Protein AF-A0A923EXP1-F1 (afdb_monomer_lite)

Radius of gyration: 17.63 Å; chains: 1; bounding box: 34×34×60 Å

Structure (mmCIF, N/CA/C/O backbone):
data_AF-A0A923EXP1-F1
#
_entry.id   AF-A0A923EXP1-F1
#
loop_
_atom_site.group_PDB
_atom_site.id
_atom_site.type_symbol
_atom_site.label_atom_id
_atom_site.label_alt_id
_atom_site.label_comp_id
_atom_site.label_asym_id
_atom_site.label_entity_id
_atom_site.label_seq_id
_atom_site.pdbx_PDB_ins_code
_atom_site.Cartn_x
_atom_site.Cartn_y
_atom_site.Cartn_z
_atom_site.occupancy
_atom_site.B_iso_or_equiv
_atom_site.auth_seq_id
_atom_site.auth_comp_id
_atom_site.auth_asym_id
_atom_site.auth_atom_id
_atom_site.pdbx_PDB_model_num
ATOM 1 N N . MET A 1 1 ? -1.030 -22.774 3.846 1.00 43.62 1 MET A N 1
ATOM 2 C CA . MET A 1 1 ? -1.313 -21.833 2.739 1.00 43.62 1 MET A CA 1
ATOM 3 C C . MET A 1 1 ? -1.748 -20.501 3.332 1.00 43.62 1 MET A C 1
ATOM 5 O O . MET A 1 1 ? -2.917 -20.332 3.661 1.00 43.62 1 MET A O 1
ATOM 9 N N . THR A 1 2 ? -0.810 -19.586 3.574 1.00 49.72 2 THR A N 1
ATOM 10 C CA . THR A 1 2 ? -1.129 -18.243 4.079 1.00 49.72 2 THR A CA 1
ATOM 11 C C . THR A 1 2 ? -1.980 -17.538 3.024 1.00 49.72 2 THR A C 1
ATOM 13 O O . THR A 1 2 ? -1.539 -17.387 1.887 1.00 49.72 2 THR A O 1
ATOM 16 N N . ARG A 1 3 ? -3.236 -17.197 3.342 1.00 62.38 3 ARG A N 1
ATOM 17 C CA . ARG A 1 3 ? -4.103 -16.463 2.406 1.00 62.38 3 ARG A CA 1
ATOM 18 C C . ARG A 1 3 ? -3.436 -15.119 2.079 1.00 62.38 3 ARG A C 1
ATOM 20 O O . ARG A 1 3 ? -2.918 -14.470 2.981 1.00 62.38 3 ARG A O 1
ATOM 27 N N . GLY A 1 4 ? -3.423 -14.747 0.798 1.00 84.56 4 GLY A N 1
ATOM 28 C CA . GLY A 1 4 ? -2.676 -13.593 0.290 1.00 84.56 4 GLY A CA 1
ATOM 29 C C . GLY A 1 4 ? -3.095 -12.244 0.897 1.00 84.56 4 GLY A C 1
ATOM 30 O O . GLY A 1 4 ? -4.158 -12.141 1.521 1.00 84.56 4 GLY A O 1
ATOM 31 N N . PRO A 1 5 ? -2.293 -11.189 0.681 1.00 87.06 5 PRO A N 1
ATOM 32 C CA . PRO A 1 5 ? -2.429 -9.909 1.380 1.00 87.06 5 PRO A CA 1
ATOM 33 C C . PRO A 1 5 ? -3.791 -9.225 1.170 1.00 87.06 5 PRO A C 1
ATOM 35 O O . PRO A 1 5 ? -4.313 -8.613 2.098 1.00 87.06 5 PRO A O 1
ATOM 38 N N . ARG A 1 6 ? -4.454 -9.426 0.021 1.00 88.31 6 ARG A N 1
ATOM 39 C CA . ARG A 1 6 ? -5.825 -8.926 -0.226 1.00 88.31 6 ARG A CA 1
ATOM 40 C C . ARG A 1 6 ? -6.841 -9.404 0.811 1.00 88.31 6 ARG A C 1
ATOM 42 O O . ARG A 1 6 ? -7.665 -8.627 1.274 1.00 88.31 6 ARG A O 1
ATOM 49 N N . ARG A 1 7 ? -6.746 -10.658 1.253 1.00 89.56 7 ARG A N 1
ATOM 50 C CA . ARG A 1 7 ? -7.648 -11.151 2.296 1.00 89.56 7 ARG A CA 1
ATOM 51 C C . ARG A 1 7 ? -7.317 -10.562 3.668 1.00 89.56 7 ARG A C 1
ATOM 53 O O . ARG A 1 7 ? -8.209 -10.396 4.498 1.00 89.56 7 ARG A O 1
ATOM 60 N N . HIS A 1 8 ? -6.045 -10.278 3.944 1.00 89.25 8 HIS A N 1
ATOM 61 C CA . HIS A 1 8 ? -5.675 -9.608 5.191 1.00 89.25 8 HIS A CA 1
ATOM 62 C C . HIS A 1 8 ? -6.290 -8.207 5.269 1.00 89.25 8 HIS A C 1
ATOM 64 O O . HIS A 1 8 ? -6.796 -7.853 6.329 1.00 89.25 8 HIS A O 1
ATOM 70 N N . ILE A 1 9 ? -6.371 -7.486 4.144 1.00 92.69 9 ILE A N 1
ATOM 71 C CA . ILE A 1 9 ? -7.109 -6.218 4.044 1.00 92.69 9 ILE A CA 1
ATOM 72 C C . ILE A 1 9 ? -8.586 -6.403 4.405 1.00 92.69 9 ILE A C 1
ATOM 74 O O . ILE A 1 9 ? -9.078 -5.732 5.308 1.00 92.69 9 ILE A O 1
ATOM 78 N N . GLU A 1 10 ? -9.285 -7.339 3.756 1.00 92.50 10 GLU A N 1
ATOM 79 C CA . GLU A 1 10 ? -10.712 -7.596 4.014 1.00 92.50 10 GLU A CA 1
ATOM 80 C C . GLU A 1 10 ? -10.979 -7.942 5.486 1.00 92.50 10 GLU A C 1
ATOM 82 O O . GLU A 1 10 ? -11.906 -7.419 6.110 1.00 92.50 10 GLU A O 1
ATOM 87 N N . LYS A 1 11 ? -10.136 -8.805 6.069 1.00 92.06 11 LYS A N 1
ATOM 88 C CA . LYS A 1 11 ? -10.240 -9.195 7.479 1.00 92.06 11 LYS A CA 1
ATOM 89 C C . LYS A 1 11 ? -10.029 -7.993 8.403 1.00 92.06 11 LYS A C 1
ATOM 91 O O . LYS A 1 11 ? -10.818 -7.808 9.328 1.00 92.06 11 LYS A O 1
ATOM 96 N N . ALA A 1 12 ? -8.982 -7.205 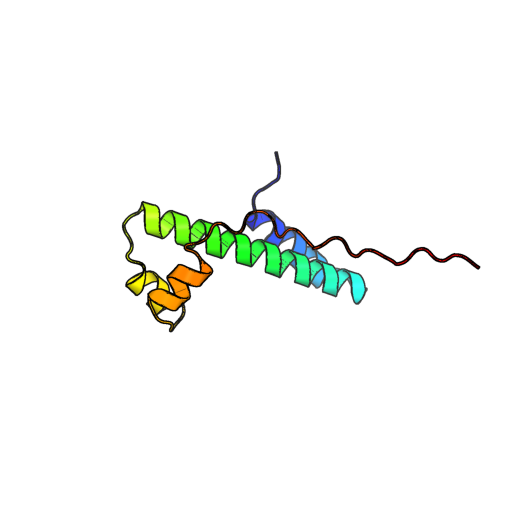8.160 1.00 91.81 12 ALA A N 1
ATOM 97 C CA . ALA A 1 12 ? -8.626 -6.050 8.975 1.00 91.81 12 ALA A CA 1
ATOM 98 C C . ALA A 1 12 ? -9.700 -4.952 8.915 1.00 91.81 12 ALA A C 1
ATOM 100 O O . ALA A 1 12 ? -10.133 -4.463 9.956 1.00 91.81 12 ALA A O 1
ATOM 101 N N . LEU A 1 13 ? -10.215 -4.636 7.723 1.00 92.44 13 LEU A N 1
ATOM 102 C CA . LEU A 1 13 ? -11.352 -3.721 7.546 1.00 92.44 13 LEU A CA 1
ATOM 103 C C . LEU A 1 13 ? -12.585 -4.192 8.325 1.00 92.44 13 LEU A C 1
ATOM 105 O O . LEU A 1 13 ? -13.240 -3.406 9.011 1.00 92.44 13 LEU A O 1
ATOM 109 N N . GLY A 1 14 ? -12.881 -5.491 8.267 1.00 91.88 14 GLY A N 1
ATOM 110 C CA . GLY A 1 14 ? -13.967 -6.076 9.042 1.00 91.88 14 GLY A CA 1
ATOM 111 C C . GLY A 1 14 ? -13.772 -5.950 10.557 1.00 91.88 14 GLY A C 1
ATOM 112 O O . GLY A 1 14 ? -14.739 -5.717 11.272 1.00 91.88 14 GLY A O 1
ATOM 113 N N . ALA A 1 15 ? -12.548 -6.110 11.060 1.00 90.12 15 ALA A N 1
ATOM 114 C CA . ALA A 1 15 ? -12.260 -5.964 12.487 1.00 90.12 15 ALA A CA 1
ATOM 115 C C . ALA A 1 15 ? -12.416 -4.507 12.957 1.00 90.12 15 ALA A C 1
ATOM 117 O O . ALA A 1 15 ? -13.106 -4.268 13.943 1.00 90.12 15 ALA A O 1
ATOM 118 N N . MET A 1 16 ? -11.880 -3.535 12.207 1.00 91.38 16 MET A N 1
ATOM 119 C CA . MET A 1 16 ? -12.006 -2.106 12.541 1.00 91.38 16 MET A CA 1
ATOM 120 C C . MET A 1 16 ? -13.458 -1.618 12.579 1.00 91.38 16 MET A C 1
ATOM 122 O O . MET A 1 16 ? -13.792 -0.748 13.369 1.00 91.38 16 MET A O 1
ATOM 126 N N . THR A 1 17 ? -14.316 -2.151 11.706 1.00 92.56 17 THR A N 1
ATOM 127 C CA . THR A 1 17 ? -15.721 -1.719 11.602 1.00 92.56 17 THR A CA 1
ATOM 128 C C . THR A 1 17 ? -16.638 -2.368 12.635 1.00 92.56 17 THR A C 1
ATOM 130 O O . THR A 1 17 ? -17.722 -1.848 12.885 1.00 92.56 17 THR A O 1
ATOM 133 N N . ARG A 1 18 ? -16.238 -3.503 13.222 1.00 93.31 18 ARG A N 1
ATOM 134 C CA . ARG A 1 18 ? -17.063 -4.268 14.172 1.00 93.31 18 ARG A CA 1
ATOM 135 C C . ARG A 1 18 ? -16.631 -4.130 15.626 1.00 93.31 18 ARG A C 1
ATOM 137 O O . ARG A 1 18 ? -17.451 -4.397 16.498 1.00 93.31 18 ARG A O 1
ATOM 144 N N . SER A 1 19 ? -15.373 -3.781 15.888 1.00 90.75 19 SER A N 1
ATOM 145 C CA . SER A 1 19 ? -14.874 -3.666 17.257 1.00 90.75 19 SER A CA 1
ATOM 146 C C . SER A 1 19 ? -15.069 -2.257 17.813 1.00 90.75 19 SER A C 1
ATOM 148 O O . SER A 1 19 ? -14.813 -1.268 17.129 1.00 90.75 19 SER A O 1
ATOM 150 N N . ALA A 1 20 ? -15.508 -2.182 19.070 1.00 91.62 20 ALA A N 1
ATOM 151 C CA . ALA A 1 20 ? -15.523 -0.956 19.865 1.00 91.62 20 ALA A CA 1
ATOM 152 C C . ALA A 1 20 ? -14.293 -0.848 20.789 1.00 91.62 20 ALA A C 1
ATOM 154 O O . ALA A 1 20 ? -14.129 0.174 21.452 1.00 91.62 20 ALA A O 1
ATOM 155 N N . ASP A 1 21 ? -13.442 -1.882 20.843 1.00 96.50 21 ASP A N 1
ATOM 156 C CA . ASP A 1 21 ? -12.200 -1.864 21.616 1.00 96.50 21 ASP A CA 1
ATOM 157 C C . ASP A 1 21 ? -11.124 -1.058 20.857 1.00 96.50 21 ASP A C 1
ATOM 159 O O . ASP A 1 21 ? -10.718 -1.451 19.755 1.00 96.50 21 ASP A O 1
ATOM 163 N N . PRO A 1 22 ? -10.616 0.054 21.425 1.00 95.12 22 PRO A N 1
ATOM 164 C CA . PRO A 1 22 ? -9.594 0.875 20.781 1.00 95.12 22 PRO A CA 1
ATOM 165 C C . PRO A 1 22 ? -8.311 0.116 20.409 1.00 95.12 22 PRO A C 1
ATOM 167 O O . PRO A 1 22 ? -7.690 0.435 19.392 1.00 95.12 22 PRO A O 1
ATOM 170 N N . LEU A 1 23 ? -7.896 -0.878 21.203 1.00 96.44 23 LEU A N 1
ATOM 171 C CA . LEU A 1 23 ? -6.681 -1.651 20.931 1.00 96.44 23 LEU A CA 1
ATOM 172 C C . LEU A 1 23 ? -6.885 -2.645 19.788 1.00 96.44 23 LEU A C 1
ATOM 174 O O . LEU A 1 23 ? -5.989 -2.803 18.955 1.00 96.44 23 LEU A O 1
ATOM 178 N N . GLU A 1 24 ? -8.062 -3.263 19.692 1.00 95.44 24 GLU A N 1
ATOM 179 C CA . GLU A 1 24 ? -8.398 -4.129 18.558 1.00 95.44 24 GLU A CA 1
ATOM 180 C C . GLU A 1 24 ? -8.506 -3.334 17.253 1.00 95.44 24 GLU A C 1
ATOM 182 O O . GLU A 1 24 ? -8.006 -3.774 16.213 1.00 95.44 24 GLU A O 1
ATOM 187 N N . VAL A 1 25 ? -9.104 -2.138 17.299 1.00 95.81 25 VAL A N 1
ATOM 188 C CA . VAL A 1 25 ? -9.167 -1.230 16.144 1.00 95.81 25 VAL A CA 1
ATOM 189 C C . VAL A 1 25 ? -7.758 -0.825 15.704 1.00 95.81 25 VAL A C 1
ATOM 191 O O . VAL A 1 25 ? -7.456 -0.852 14.507 1.00 95.81 25 VAL A O 1
ATOM 194 N N . LEU A 1 26 ? -6.871 -0.499 16.650 1.00 96.44 26 LEU A N 1
ATOM 195 C CA . LEU A 1 26 ? -5.491 -0.124 16.346 1.00 96.44 26 LEU A CA 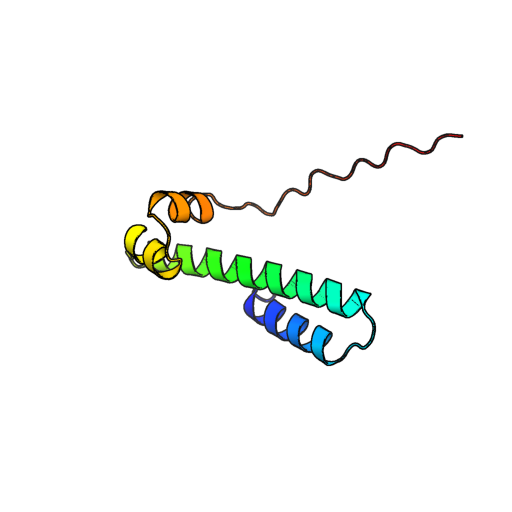1
ATOM 196 C C . LEU A 1 26 ? -4.687 -1.285 15.743 1.00 96.44 26 LEU A C 1
ATOM 198 O O . LEU A 1 26 ? -3.960 -1.086 14.765 1.00 96.44 26 LEU A O 1
ATOM 202 N N . ASP A 1 27 ? -4.817 -2.499 16.283 1.00 95.44 27 ASP A N 1
ATOM 203 C CA . ASP A 1 27 ? -4.133 -3.666 15.724 1.00 95.44 27 ASP A CA 1
ATOM 204 C C . ASP A 1 27 ? -4.670 -4.023 14.330 1.00 95.44 27 ASP A C 1
ATOM 206 O O . ASP A 1 27 ? -3.892 -4.304 13.415 1.00 95.44 27 ASP A O 1
ATOM 210 N N . ALA A 1 28 ? -5.981 -3.912 14.112 1.00 95.12 28 ALA A N 1
ATOM 211 C CA . ALA A 1 28 ? -6.571 -4.091 12.793 1.00 95.12 28 ALA A CA 1
ATOM 212 C C . ALA A 1 28 ? -6.069 -3.035 11.788 1.00 95.12 28 ALA A C 1
ATOM 214 O O . ALA A 1 28 ? -5.689 -3.386 10.669 1.00 95.12 28 ALA A O 1
ATOM 215 N N . ALA A 1 29 ? -5.964 -1.763 12.184 1.00 95.69 29 ALA A N 1
ATOM 216 C CA . ALA A 1 29 ? -5.384 -0.713 11.344 1.00 95.69 29 ALA A CA 1
ATOM 217 C C . ALA A 1 29 ? -3.907 -0.991 11.000 1.00 95.69 29 ALA A C 1
ATOM 219 O O . ALA A 1 29 ? -3.478 -0.791 9.859 1.00 95.69 29 ALA A O 1
ATOM 220 N N . ARG A 1 30 ? -3.125 -1.508 11.960 1.00 95.88 30 ARG A N 1
ATOM 221 C CA . ARG A 1 30 ? -1.739 -1.946 11.731 1.00 95.88 30 ARG A CA 1
ATOM 222 C C . ARG A 1 30 ? -1.673 -3.080 10.705 1.00 95.88 30 ARG A C 1
ATOM 224 O O . ARG A 1 30 ? -0.881 -2.988 9.770 1.00 95.88 30 ARG A O 1
ATOM 231 N N . GLN A 1 31 ? -2.507 -4.111 10.851 1.00 94.31 31 GLN A N 1
ATOM 232 C CA . GLN A 1 31 ? -2.572 -5.238 9.912 1.00 94.31 31 GLN A CA 1
ATOM 233 C C . GLN A 1 31 ? -2.996 -4.795 8.504 1.00 94.31 31 GLN A C 1
ATOM 235 O O . GLN A 1 31 ? -2.437 -5.274 7.517 1.00 94.31 31 GLN A O 1
ATOM 240 N N . LEU A 1 32 ? -3.949 -3.861 8.399 1.00 94.81 32 LEU A N 1
ATOM 241 C CA . LEU A 1 32 ? -4.366 -3.277 7.124 1.00 94.81 32 LEU A CA 1
ATOM 242 C C . LEU A 1 32 ? -3.195 -2.580 6.421 1.00 94.81 32 LEU A C 1
ATOM 244 O O . LEU A 1 32 ? -2.958 -2.835 5.241 1.00 94.81 32 LEU A O 1
ATOM 248 N N . ARG A 1 33 ? -2.451 -1.732 7.144 1.00 94.94 33 ARG A N 1
ATOM 249 C CA . ARG A 1 33 ? -1.280 -1.031 6.598 1.00 94.94 33 ARG A CA 1
ATOM 250 C C . ARG A 1 33 ? -0.228 -2.015 6.085 1.00 94.94 33 ARG A C 1
ATOM 252 O O . ARG A 1 33 ? 0.214 -1.881 4.951 1.00 94.94 33 ARG A O 1
ATOM 259 N N . GLU A 1 34 ? 0.122 -3.025 6.879 1.00 92.44 34 GLU A N 1
ATOM 260 C CA . GLU A 1 34 ? 1.121 -4.036 6.499 1.00 92.44 34 GLU A CA 1
ATOM 261 C C . GLU A 1 34 ? 0.690 -4.837 5.257 1.00 92.44 34 GLU A C 1
ATOM 263 O O . GLU A 1 34 ? 1.496 -5.108 4.367 1.00 92.44 34 GLU A O 1
ATOM 268 N N . ALA A 1 35 ? -0.596 -5.184 5.156 1.00 91.88 35 ALA A N 1
ATOM 269 C CA . ALA A 1 35 ? -1.130 -5.870 3.985 1.00 91.88 35 ALA A CA 1
ATOM 270 C C . ALA A 1 35 ? -1.144 -4.975 2.734 1.00 91.88 35 ALA A C 1
ATOM 272 O O . ALA A 1 35 ? -0.858 -5.457 1.638 1.00 91.88 35 ALA A O 1
ATOM 273 N N . ALA A 1 36 ? -1.449 -3.684 2.886 1.00 92.44 36 ALA A N 1
ATOM 274 C CA . ALA A 1 36 ? -1.399 -2.719 1.793 1.00 92.44 36 ALA A CA 1
ATOM 275 C C . ALA A 1 36 ? 0.036 -2.511 1.283 1.00 92.44 36 ALA A C 1
ATOM 277 O O . ALA A 1 36 ? 0.257 -2.589 0.077 1.00 92.44 36 ALA A O 1
ATOM 278 N N . GLU A 1 37 ? 1.013 -2.346 2.181 1.00 91.25 37 GLU A N 1
ATOM 279 C CA . GLU A 1 37 ? 2.441 -2.245 1.837 1.00 91.25 37 GLU A CA 1
ATOM 280 C C . GLU A 1 37 ? 2.921 -3.470 1.039 1.00 91.25 37 GLU A C 1
ATOM 282 O O . GLU A 1 37 ? 3.635 -3.333 0.043 1.00 91.25 37 GLU A O 1
ATOM 287 N N . GLN A 1 38 ? 2.479 -4.672 1.427 1.00 90.75 38 GLN A N 1
ATOM 288 C CA . GLN A 1 38 ? 2.794 -5.901 0.697 1.00 90.75 38 GLN A CA 1
ATOM 289 C C . GLN A 1 38 ? 2.202 -5.898 -0.721 1.00 90.75 38 GLN A C 1
ATOM 291 O O . GLN A 1 38 ? 2.898 -6.250 -1.673 1.00 90.75 38 GLN A O 1
ATOM 296 N N . ILE A 1 39 ? 0.943 -5.471 -0.885 1.00 93.38 39 ILE A N 1
ATOM 297 C CA . ILE A 1 39 ? 0.316 -5.349 -2.211 1.00 93.38 39 ILE A CA 1
ATOM 298 C C . ILE A 1 39 ? 1.040 -4.313 -3.065 1.00 93.38 39 ILE A C 1
ATOM 300 O O . ILE A 1 39 ? 1.237 -4.561 -4.253 1.00 93.38 39 ILE A O 1
ATOM 304 N N . GLU A 1 40 ? 1.437 -3.169 -2.502 1.00 93.19 40 GLU A N 1
ATOM 305 C CA . GLU A 1 40 ? 2.209 -2.163 -3.238 1.00 93.19 40 GLU A CA 1
ATOM 306 C C . GLU A 1 40 ? 3.520 -2.750 -3.761 1.00 93.19 40 GLU A C 1
ATOM 308 O O . GLU A 1 40 ? 3.860 -2.562 -4.930 1.00 93.19 40 GLU A O 1
ATOM 313 N N . TRP A 1 41 ? 4.238 -3.495 -2.917 1.00 91.31 41 TRP A N 1
ATOM 314 C CA . TRP A 1 41 ? 5.499 -4.116 -3.303 1.00 91.31 41 TRP A CA 1
ATOM 315 C C . TRP A 1 41 ? 5.317 -5.179 -4.392 1.00 91.31 41 TRP A C 1
ATOM 317 O O . TRP A 1 41 ? 6.019 -5.148 -5.406 1.00 91.31 41 TRP A O 1
ATOM 327 N N . GLU A 1 42 ? 4.347 -6.082 -4.223 1.00 92.00 42 GLU A N 1
ATOM 328 C CA . GLU A 1 42 ? 3.999 -7.097 -5.225 1.00 92.00 42 GLU A CA 1
ATOM 329 C C . GLU A 1 42 ? 3.585 -6.446 -6.550 1.00 92.00 42 GLU A C 1
ATOM 331 O O . GLU A 1 42 ? 4.100 -6.808 -7.603 1.00 92.00 42 GLU A O 1
ATOM 336 N N . SER A 1 43 ? 2.751 -5.406 -6.500 1.00 93.50 43 SER A N 1
ATOM 337 C CA . SER A 1 43 ? 2.289 -4.683 -7.690 1.00 93.50 43 SER A CA 1
ATOM 338 C C . SER A 1 43 ? 3.430 -3.953 -8.402 1.00 93.50 43 SER A C 1
ATOM 340 O O . SER A 1 43 ? 3.498 -3.960 -9.631 1.00 93.50 43 SER A O 1
ATOM 342 N N . ALA A 1 44 ? 4.359 -3.340 -7.658 1.00 92.50 44 A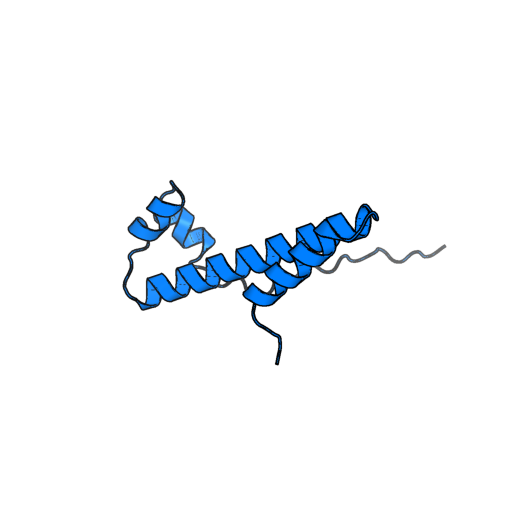LA A N 1
ATOM 343 C CA . ALA A 1 44 ? 5.545 -2.713 -8.235 1.00 92.50 44 ALA A CA 1
ATOM 344 C C . ALA A 1 44 ? 6.444 -3.756 -8.914 1.00 92.50 44 ALA A C 1
ATOM 346 O O . ALA A 1 44 ? 6.926 -3.526 -10.025 1.00 92.50 44 ALA A O 1
ATOM 347 N N . ARG A 1 45 ? 6.638 -4.921 -8.284 1.00 91.94 45 ARG A N 1
ATOM 348 C CA . ARG A 1 45 ? 7.378 -6.047 -8.864 1.00 91.94 45 ARG A CA 1
ATOM 349 C C . ARG A 1 45 ? 6.704 -6.569 -10.136 1.00 91.94 45 ARG A C 1
ATOM 351 O O . ARG A 1 45 ? 7.395 -6.743 -11.139 1.00 91.94 45 ARG A O 1
ATOM 358 N N . ASP A 1 46 ? 5.392 -6.769 -10.122 1.00 93.31 46 ASP A N 1
ATOM 359 C CA . ASP A 1 46 ? 4.631 -7.247 -11.281 1.00 93.31 46 ASP A CA 1
ATOM 360 C C . ASP A 1 46 ? 4.677 -6.234 -12.432 1.00 93.31 46 ASP A C 1
ATOM 362 O O . ASP A 1 46 ? 4.940 -6.599 -13.578 1.00 93.31 46 ASP A O 1
ATOM 366 N N . ALA A 1 47 ? 4.550 -4.937 -12.133 1.00 94.50 47 ALA A N 1
ATOM 367 C CA . ALA A 1 47 ? 4.723 -3.873 -13.119 1.00 94.50 47 ALA A CA 1
ATOM 368 C C . ALA A 1 47 ? 6.133 -3.896 -13.735 1.00 94.50 47 ALA A C 1
ATOM 370 O O . ALA A 1 47 ? 6.289 -3.752 -14.950 1.00 94.50 47 ALA A O 1
ATOM 371 N N . ARG A 1 48 ? 7.174 -4.123 -12.920 1.00 94.00 48 ARG A N 1
ATOM 372 C CA . ARG A 1 48 ? 8.550 -4.275 -13.417 1.00 94.00 48 ARG A CA 1
ATOM 373 C C . ARG A 1 48 ? 8.709 -5.508 -14.303 1.00 94.00 48 ARG A C 1
ATOM 375 O O . ARG A 1 48 ? 9.372 -5.394 -15.334 1.00 94.00 48 ARG A O 1
ATOM 382 N N . ALA A 1 49 ? 8.100 -6.636 -13.940 1.00 92.62 49 ALA A N 1
ATOM 383 C CA . ALA A 1 49 ? 8.101 -7.857 -14.746 1.00 92.62 49 ALA A CA 1
ATOM 384 C C . ALA A 1 49 ? 7.372 -7.667 -16.089 1.00 92.62 49 ALA A C 1
ATOM 386 O O . ALA A 1 49 ? 7.817 -8.189 -17.106 1.00 92.62 49 ALA A O 1
ATOM 387 N N . ALA A 1 50 ? 6.323 -6.842 -16.119 1.00 96.38 50 ALA A N 1
ATOM 388 C CA . ALA A 1 5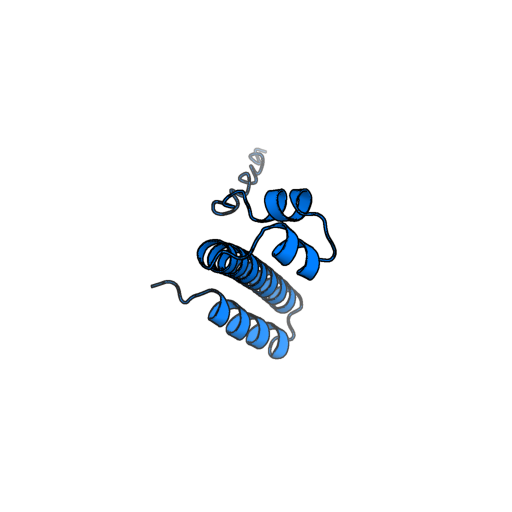0 ? 5.609 -6.443 -17.332 1.00 96.38 50 ALA A CA 1
ATOM 389 C C . ALA A 1 50 ? 6.332 -5.359 -18.168 1.00 96.38 50 ALA A C 1
ATOM 391 O O . ALA A 1 50 ? 5.779 -4.854 -19.142 1.00 96.38 50 ALA A O 1
ATOM 392 N N . GLY A 1 51 ? 7.554 -4.960 -17.795 1.00 96.25 51 GLY A N 1
ATOM 393 C CA . GLY A 1 51 ? 8.360 -3.988 -18.542 1.00 96.25 51 GLY A CA 1
ATOM 394 C C . GLY A 1 51 ? 8.097 -2.513 -18.209 1.00 96.25 51 GLY A C 1
ATOM 395 O O . GLY A 1 51 ? 8.737 -1.634 -18.789 1.00 96.25 51 GLY A O 1
ATOM 396 N N . VAL A 1 52 ? 7.226 -2.197 -17.244 1.00 96.31 52 VAL A N 1
ATOM 397 C CA . VAL A 1 52 ? 6.959 -0.808 -16.828 1.00 96.31 52 VAL A CA 1
ATOM 398 C C . VAL A 1 52 ? 8.212 -0.203 -16.207 1.00 96.31 52 VAL A C 1
ATOM 400 O O . VAL A 1 52 ? 8.783 -0.762 -15.274 1.00 96.31 52 VAL A O 1
ATOM 403 N N . THR A 1 53 ? 8.660 0.955 -16.692 1.00 95.00 53 THR A N 1
ATOM 404 C CA . THR A 1 53 ? 9.891 1.590 -16.197 1.00 95.00 53 THR A CA 1
ATOM 405 C C . THR A 1 53 ? 9.727 2.148 -14.783 1.00 95.00 53 THR A C 1
ATOM 407 O O . THR A 1 53 ? 8.657 2.617 -14.399 1.00 95.00 53 THR A O 1
ATOM 410 N N . TRP A 1 54 ? 10.824 2.184 -14.019 1.00 91.88 54 TRP A N 1
ATOM 411 C CA . TRP A 1 54 ? 10.843 2.814 -12.694 1.00 91.88 54 TRP A CA 1
ATOM 412 C C . TRP A 1 54 ? 10.362 4.268 -12.714 1.00 91.88 54 TRP A C 1
ATOM 414 O O . TRP A 1 54 ? 9.683 4.690 -11.790 1.00 91.88 54 TRP A O 1
ATOM 424 N N . SER A 1 55 ? 10.651 5.027 -13.774 1.00 94.31 55 SER A N 1
ATOM 425 C CA . SER A 1 55 ? 10.155 6.401 -13.908 1.00 94.31 55 SER A CA 1
ATOM 426 C C . SER A 1 55 ? 8.626 6.461 -13.971 1.00 94.31 55 SER A C 1
ATOM 428 O O . SER A 1 55 ? 8.027 7.328 -13.345 1.00 94.31 55 SER A O 1
ATOM 430 N N . ARG A 1 56 ? 7.983 5.520 -14.678 1.00 96.00 56 ARG A N 1
ATOM 431 C CA . ARG A 1 56 ? 6.518 5.465 -14.781 1.00 96.00 56 ARG A CA 1
ATOM 432 C C . ARG A 1 56 ? 5.860 5.013 -13.478 1.00 96.00 56 ARG A C 1
ATOM 434 O O . ARG A 1 56 ? 4.807 5.533 -13.137 1.00 96.00 56 ARG A O 1
ATOM 441 N N . ILE A 1 57 ? 6.500 4.112 -12.731 1.00 94.50 57 ILE A N 1
ATOM 442 C CA . ILE A 1 57 ? 6.054 3.755 -11.374 1.00 94.50 57 ILE A CA 1
ATOM 443 C C . ILE A 1 57 ? 6.214 4.964 -10.440 1.00 94.50 57 ILE A C 1
ATOM 445 O O . ILE A 1 57 ? 5.283 5.306 -9.726 1.00 94.50 57 ILE A O 1
ATOM 449 N N . GLY A 1 58 ? 7.353 5.664 -10.484 1.00 93.38 58 GLY A N 1
ATOM 450 C CA . GLY A 1 58 ? 7.607 6.857 -9.665 1.00 93.38 58 GLY A CA 1
ATOM 451 C C . GLY A 1 58 ? 6.595 7.979 -9.897 1.00 93.38 58 GLY A C 1
ATOM 452 O O . GLY A 1 58 ? 6.169 8.618 -8.938 1.00 93.38 58 GLY A O 1
ATOM 453 N N . ALA A 1 59 ? 6.129 8.145 -11.139 1.00 95.88 59 ALA A N 1
ATOM 454 C CA . ALA A 1 59 ? 5.076 9.099 -11.477 1.00 95.88 59 ALA A CA 1
ATOM 455 C C . ALA A 1 59 ? 3.753 8.836 -10.729 1.00 95.88 59 ALA A C 1
ATOM 457 O O . ALA A 1 59 ? 3.099 9.797 -10.337 1.00 95.88 59 ALA A O 1
ATOM 458 N N . LEU A 1 60 ? 3.387 7.572 -10.455 1.00 94.50 60 LEU A N 1
ATOM 459 C CA . LEU A 1 60 ? 2.194 7.237 -9.654 1.00 94.50 60 LEU A CA 1
ATOM 460 C C . LEU A 1 60 ? 2.304 7.736 -8.207 1.00 94.50 60 LEU A C 1
ATOM 462 O O . LEU A 1 60 ? 1.304 8.076 -7.587 1.00 94.50 60 LEU A O 1
ATOM 466 N N . TYR A 1 61 ? 3.528 7.788 -7.685 1.00 90.88 61 TYR A N 1
ATOM 467 C CA . TYR A 1 61 ? 3.836 8.226 -6.326 1.00 90.88 61 TYR A CA 1
ATOM 468 C C . TYR A 1 61 ? 4.214 9.711 -6.244 1.00 90.88 61 TYR A C 1
ATOM 470 O O . TYR A 1 61 ? 4.599 10.175 -5.172 1.00 90.88 61 TYR A O 1
ATOM 478 N N . GLY A 1 62 ? 4.177 10.446 -7.363 1.00 93.75 62 GLY A N 1
ATOM 479 C CA . GLY A 1 62 ? 4.648 11.833 -7.419 1.00 93.75 62 GLY A CA 1
ATOM 480 C C . GLY A 1 62 ? 6.124 11.984 -7.030 1.00 93.75 62 GLY A C 1
ATOM 481 O O . GLY A 1 62 ? 6.519 13.013 -6.489 1.00 93.75 62 GLY A O 1
ATOM 482 N N . THR A 1 63 ? 6.942 10.950 -7.249 1.00 93.06 63 THR A N 1
ATOM 483 C CA . THR A 1 63 ? 8.340 10.904 -6.804 1.00 93.06 63 THR A CA 1
ATOM 484 C C . THR A 1 63 ? 9.300 10.531 -7.931 1.00 93.06 63 THR A C 1
ATOM 486 O O . THR A 1 63 ? 8.907 10.134 -9.030 1.00 93.06 63 THR A O 1
ATOM 489 N N . SER A 1 64 ? 10.599 10.665 -7.668 1.00 90.69 64 SER A N 1
ATOM 490 C CA . SER A 1 64 ? 11.637 10.374 -8.653 1.00 90.69 64 SER A CA 1
ATOM 491 C C . SER A 1 64 ? 11.846 8.869 -8.858 1.00 90.69 64 SER A C 1
ATOM 493 O O . SER A 1 64 ? 11.574 8.043 -7.983 1.00 90.69 64 SER A O 1
ATOM 495 N N . LYS A 1 65 ? 12.439 8.511 -10.007 1.00 90.62 65 LYS A N 1
ATOM 496 C CA . LYS A 1 65 ? 12.905 7.146 -10.309 1.00 90.62 65 LYS A CA 1
ATOM 497 C C . LYS A 1 65 ? 13.764 6.561 -9.178 1.00 90.62 65 LYS A C 1
ATOM 499 O O . LYS A 1 65 ? 1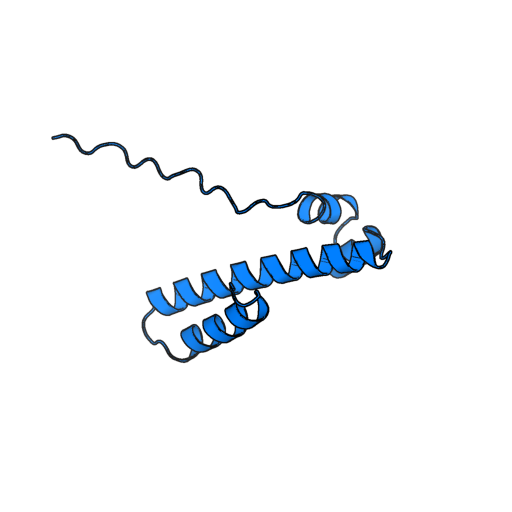3.604 5.396 -8.832 1.00 90.62 65 LYS A O 1
ATOM 504 N N . GLN A 1 66 ? 14.692 7.349 -8.636 1.00 90.62 66 GLN A N 1
ATOM 505 C CA . GLN A 1 66 ? 15.628 6.876 -7.614 1.00 90.62 66 GLN A CA 1
ATOM 506 C C . GLN A 1 66 ? 14.912 6.608 -6.286 1.00 90.62 66 GLN A C 1
ATOM 508 O O . GLN A 1 66 ? 15.150 5.575 -5.671 1.00 90.62 66 GLN A O 1
ATOM 513 N N . ALA A 1 67 ? 13.978 7.478 -5.889 1.00 89.31 67 ALA A N 1
ATOM 514 C CA . ALA A 1 67 ? 13.193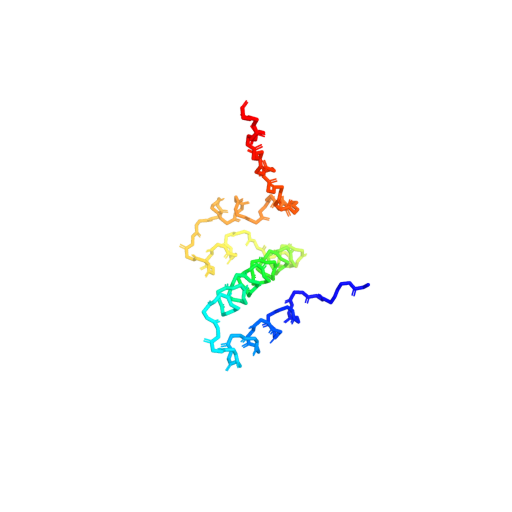 7.303 -4.668 1.00 89.31 67 ALA A CA 1
ATOM 515 C C . ALA A 1 67 ? 12.304 6.048 -4.728 1.00 89.31 67 ALA A C 1
ATOM 517 O O . ALA A 1 67 ? 12.285 5.244 -3.796 1.00 89.31 67 ALA A O 1
ATOM 518 N N . VAL A 1 68 ? 11.621 5.819 -5.854 1.00 91.19 68 VAL A N 1
ATOM 519 C CA . VAL A 1 68 ? 10.781 4.622 -6.028 1.00 91.19 68 VAL A CA 1
ATOM 520 C C . VAL A 1 68 ? 11.618 3.345 -6.155 1.00 91.19 68 VAL A C 1
ATOM 522 O O . VAL A 1 68 ? 11.254 2.307 -5.606 1.00 91.19 68 VAL A O 1
ATOM 525 N N . GLN A 1 69 ? 12.784 3.419 -6.805 1.00 89.12 69 GLN A N 1
ATOM 526 C CA . GLN A 1 69 ? 13.725 2.304 -6.883 1.00 89.12 69 GLN A CA 1
ATOM 527 C C . GLN A 1 69 ? 14.343 1.989 -5.513 1.00 89.12 69 GLN A C 1
ATOM 529 O O . GLN A 1 69 ? 14.565 0.824 -5.205 1.00 89.12 69 GLN A O 1
ATOM 534 N N . GLN A 1 70 ? 14.584 2.985 -4.662 1.00 90.00 70 GLN A N 1
ATOM 535 C CA . GLN A 1 70 ? 15.012 2.756 -3.284 1.00 90.00 70 GLN A CA 1
ATOM 536 C C . GLN A 1 70 ? 13.908 2.074 -2.463 1.00 90.00 70 GLN A C 1
ATOM 538 O O . GLN A 1 70 ? 14.209 1.151 -1.708 1.00 90.00 70 GLN A O 1
ATOM 543 N N . ARG A 1 71 ? 12.647 2.494 -2.642 1.00 87.94 71 ARG A N 1
ATOM 544 C CA . ARG A 1 71 ? 11.481 1.953 -1.926 1.00 87.94 71 ARG A CA 1
ATOM 545 C C . ARG A 1 71 ? 11.141 0.513 -2.321 1.00 87.94 71 ARG A C 1
ATOM 547 O O . ARG A 1 71 ? 10.886 -0.301 -1.445 1.00 87.94 71 ARG A O 1
ATOM 554 N N . PHE A 1 72 ? 11.139 0.196 -3.617 1.00 87.75 72 PHE A N 1
ATOM 555 C CA . PHE A 1 72 ? 10.666 -1.104 -4.125 1.00 87.75 72 PHE A CA 1
ATOM 556 C C . PHE A 1 72 ? 11.759 -1.982 -4.743 1.00 87.75 72 PHE A C 1
ATOM 558 O O . PHE A 1 72 ? 11.561 -3.180 -4.927 1.00 87.75 72 PHE A O 1
ATOM 565 N N . GLY A 1 73 ? 12.912 -1.412 -5.094 1.00 75.50 73 GLY A N 1
ATOM 566 C CA . GLY A 1 73 ? 14.008 -2.129 -5.753 1.00 75.50 73 GLY A CA 1
ATOM 567 C C . GLY A 1 73 ? 14.884 -2.952 -4.807 1.00 75.50 73 GLY A C 1
ATOM 568 O O . GLY A 1 73 ? 15.696 -3.744 -5.278 1.00 75.50 73 GLY A O 1
ATOM 569 N N . ARG A 1 74 ? 14.724 -2.803 -3.489 1.00 74.38 74 ARG A N 1
ATOM 570 C CA . ARG A 1 74 ? 15.266 -3.739 -2.497 1.00 74.38 74 ARG A CA 1
ATOM 571 C C . ARG A 1 74 ? 14.127 -4.662 -2.080 1.00 74.38 74 ARG A C 1
ATOM 573 O O . ARG A 1 74 ? 13.042 -4.164 -1.800 1.00 74.38 74 ARG A O 1
ATOM 580 N N . LEU A 1 75 ? 14.343 -5.981 -2.047 1.00 54.62 75 LEU A N 1
ATOM 581 C CA . LEU A 1 75 ? 13.411 -6.867 -1.344 1.00 54.62 75 LEU A CA 1
ATOM 582 C C . LEU A 1 75 ? 13.358 -6.389 0.116 1.00 54.62 75 LEU A C 1
ATOM 584 O O . LEU A 1 75 ? 14.394 -6.459 0.784 1.00 54.62 75 LEU A O 1
ATOM 588 N N . PRO A 1 76 ? 12.207 -5.961 0.656 1.00 53.38 76 PRO A N 1
ATOM 589 C CA . PRO A 1 76 ? 12.004 -6.099 2.075 1.00 53.38 76 PRO A CA 1
ATOM 590 C C . PRO A 1 76 ? 11.841 -7.605 2.292 1.00 53.38 76 PRO A C 1
ATOM 592 O O . PRO A 1 76 ? 10.764 -8.171 2.121 1.00 53.38 76 PRO A O 1
ATOM 595 N N . GLY A 1 77 ? 12.936 -8.287 2.639 1.00 52.31 77 GLY A N 1
ATOM 596 C CA . GLY A 1 77 ? 12.788 -9.488 3.457 1.00 52.31 77 GLY A CA 1
ATOM 597 C C . GLY A 1 77 ? 11.913 -9.128 4.666 1.00 52.31 77 GLY A C 1
ATOM 598 O O . GLY A 1 77 ? 11.886 -7.946 5.037 1.00 52.31 77 GLY A O 1
ATOM 599 N N . PRO A 1 78 ? 11.164 -10.089 5.245 1.00 48.28 78 PRO A N 1
ATOM 600 C CA . PRO A 1 78 ? 10.279 -9.818 6.376 1.00 48.28 78 PRO A CA 1
ATOM 601 C C . PRO A 1 78 ? 11.032 -8.931 7.353 1.00 48.28 78 PRO A C 1
ATOM 603 O O . PRO A 1 78 ? 12.169 -9.263 7.686 1.00 48.28 78 PRO A O 1
ATOM 606 N N . ARG A 1 79 ? 10.452 -7.773 7.702 1.00 52.00 79 ARG A N 1
ATOM 607 C CA . ARG A 1 79 ? 11.067 -6.829 8.635 1.00 52.00 79 ARG A CA 1
ATOM 608 C C . ARG A 1 79 ? 11.581 -7.652 9.810 1.00 52.00 79 ARG A C 1
ATOM 610 O O . ARG A 1 79 ? 10.779 -8.137 10.605 1.00 52.00 79 ARG A O 1
ATOM 617 N N . SER A 1 80 ? 12.897 -7.845 9.891 1.00 44.69 80 SER A N 1
ATOM 618 C CA . SER A 1 80 ? 13.533 -8.290 11.113 1.00 44.69 80 SER A CA 1
ATOM 619 C C . SER A 1 80 ? 13.250 -7.164 12.079 1.00 44.69 80 SER A C 1
ATOM 621 O O . SER A 1 80 ? 13.918 -6.134 12.056 1.00 44.69 80 SER A O 1
ATOM 623 N N . THR A 1 81 ? 12.185 -7.304 12.861 1.00 50.31 81 THR A N 1
ATOM 624 C CA . THR A 1 81 ? 12.062 -6.586 14.116 1.00 50.31 81 THR A CA 1
ATOM 625 C C . THR A 1 81 ? 13.408 -6.824 14.796 1.00 50.31 81 THR A C 1
ATOM 627 O O . THR A 1 81 ? 13.716 -7.996 15.041 1.00 50.31 81 THR A O 1
ATOM 630 N N . PRO A 1 82 ? 14.270 -5.812 15.027 1.00 43.44 82 PRO A N 1
ATOM 631 C CA . PRO A 1 82 ? 15.340 -6.025 15.981 1.00 43.44 82 PRO A CA 1
ATOM 632 C C . PRO A 1 82 ? 14.613 -6.477 17.241 1.00 43.44 82 PRO A C 1
ATOM 634 O O . PRO A 1 82 ? 13.696 -5.791 17.705 1.00 43.44 82 PRO A O 1
ATOM 637 N N . ALA A 1 83 ? 14.894 -7.710 17.663 1.00 51.03 83 ALA A N 1
ATOM 638 C CA . ALA A 1 83 ? 14.296 -8.278 18.849 1.00 51.03 83 ALA A CA 1
ATOM 639 C C . ALA A 1 83 ? 14.436 -7.222 19.940 1.00 51.03 83 ALA A C 1
ATOM 641 O O . ALA A 1 83 ? 15.538 -6.748 20.215 1.00 51.03 83 ALA A O 1
ATOM 642 N N . ARG A 1 84 ? 13.298 -6.789 20.478 1.00 50.31 84 ARG A N 1
ATOM 643 C CA . ARG A 1 84 ? 13.249 -6.013 21.703 1.00 50.31 84 ARG A CA 1
ATOM 644 C C . ARG A 1 84 ? 13.911 -6.894 22.753 1.00 50.31 84 ARG A C 1
ATOM 646 O O . ARG A 1 84 ? 13.293 -7.822 23.257 1.00 50.31 84 ARG A O 1
ATOM 653 N N . THR A 1 85 ? 15.202 -6.689 22.976 1.00 57.47 85 THR A N 1
ATOM 654 C CA . THR A 1 85 ? 15.889 -7.191 24.154 1.00 57.47 85 THR A CA 1
ATOM 655 C C . THR A 1 85 ? 15.316 -6.405 25.313 1.00 57.47 85 THR A C 1
ATOM 657 O O . THR A 1 85 ? 15.740 -5.279 25.574 1.00 57.47 85 THR A O 1
ATOM 660 N N . ASP A 1 86 ? 14.298 -6.969 25.953 1.00 56.69 86 ASP A N 1
ATOM 661 C CA . ASP A 1 86 ? 13.971 -6.584 27.314 1.00 56.69 86 ASP A CA 1
ATOM 662 C C . ASP A 1 86 ? 15.241 -6.826 28.157 1.00 56.69 86 ASP A C 1
ATOM 664 O O . ASP A 1 86 ? 15.836 -7.907 28.060 1.00 56.69 86 ASP A O 1
ATOM 668 N N . PRO A 1 87 ? 15.736 -5.839 28.923 1.00 65.44 87 PRO A N 1
ATOM 669 C CA . PRO A 1 87 ? 16.810 -6.099 29.871 1.00 65.44 87 PRO A CA 1
ATOM 670 C C . PRO A 1 87 ? 16.291 -7.078 30.938 1.00 65.44 87 PRO A C 1
ATOM 672 O O . PRO A 1 87 ? 15.125 -6.975 31.331 1.00 65.44 87 PRO A O 1
ATOM 675 N N . PRO A 1 88 ? 17.110 -8.033 31.420 1.00 49.69 88 PRO A N 1
ATOM 676 C CA . PRO A 1 88 ? 16.670 -8.928 32.477 1.00 49.69 88 PRO A CA 1
ATOM 677 C C . PRO A 1 88 ? 16.353 -8.100 33.721 1.00 49.69 88 PRO A C 1
ATOM 679 O O . PRO A 1 88 ? 17.222 -7.423 34.271 1.00 49.69 88 PRO A O 1
ATOM 682 N N . ALA A 1 89 ? 15.099 -8.165 34.166 1.00 55.97 89 ALA A N 1
ATOM 683 C CA . ALA A 1 89 ? 14.758 -7.818 35.530 1.00 55.97 89 ALA A CA 1
ATOM 684 C C . ALA A 1 89 ? 15.474 -8.822 36.439 1.00 55.97 89 ALA A C 1
ATOM 686 O O . ALA A 1 89 ? 15.119 -9.999 36.463 1.00 55.97 89 ALA A O 1
ATOM 687 N N . ASN A 1 90 ? 16.498 -8.363 37.151 1.00 58.16 90 ASN A N 1
ATOM 688 C CA . ASN A 1 90 ? 16.982 -9.046 38.339 1.00 58.16 90 ASN A CA 1
ATOM 689 C C . ASN A 1 90 ? 16.966 -8.050 39.495 1.00 58.16 90 ASN A C 1
ATOM 691 O O . ASN A 1 90 ? 17.376 -6.898 39.325 1.00 58.16 90 ASN A O 1
ATOM 695 N N . GLY A 1 91 ? 16.374 -8.514 40.596 1.00 51.19 91 GLY A N 1
ATOM 696 C CA . GLY A 1 91 ? 16.174 -7.785 41.843 1.00 51.19 91 GLY A CA 1
ATOM 697 C C . GLY A 1 91 ? 17.402 -7.728 42.730 1.00 51.19 91 GLY A C 1
ATOM 698 O O . GLY A 1 91 ? 18.475 -8.221 42.316 1.00 51.19 91 GLY A O 1
#

pLDDT: mean 83.46, std 16.97, range [43.44, 96.5]

Sequence (91 aa):
MTRGPRRHIEKALGAMTRSADPLEVLDAARQLREAAEQIEWESARDARAAGVTWSRIGALYGTSKQAVQQRFGRLPGPRSTPARTDPPANG

Foldseek 3Di:
DPPALVVLLVVLVVQLVPDPDPVSNVVSVVSNVVSVLVVLLVVVVVCVVVVNQLQNNQVVVVHHSVVSCVSRVDPPDPPPPVPPPDDDDDD

Secondary structure (DSSP, 8-state):
-PPPHHHHHHHHHHHHHH---HHHHHHHHHHHHHHHHHHHHHHHHHHHHTT--HHHHHHHTTS-HHHHHHHHSS---S-------PPP---